Protein AF-A0A3P3F4E3-F1 (afdb_monomer_lite)

pLDDT: mean 91.58, std 9.74, range [45.47, 97.31]

Structure (mmCIF, N/CA/C/O backbone):
data_AF-A0A3P3F4E3-F1
#
_entry.id   AF-A0A3P3F4E3-F1
#
loop_
_atom_site.group_PDB
_atom_site.id
_atom_site.type_symbol
_atom_site.label_atom_id
_atom_site.label_alt_id
_atom_site.label_comp_id
_atom_site.label_asym_id
_atom_site.label_entity_id
_atom_site.label_seq_id
_atom_site.pdbx_PDB_ins_code
_atom_site.Cartn_x
_atom_site.Cartn_y
_atom_site.Cartn_z
_atom_site.occupancy
_atom_site.B_iso_or_equiv
_atom_site.auth_seq_id
_atom_site.auth_comp_id
_atom_site.auth_asym_id
_atom_site.auth_atom_id
_atom_site.pdbx_PDB_model_num
ATOM 1 N N . MET A 1 1 ? 16.287 -11.433 -3.042 1.00 45.47 1 MET A N 1
ATOM 2 C CA . MET A 1 1 ? 16.722 -10.905 -1.732 1.00 45.47 1 MET A CA 1
ATOM 3 C C . MET A 1 1 ? 15.588 -10.034 -1.213 1.00 45.47 1 MET A C 1
ATOM 5 O O . MET A 1 1 ? 15.209 -9.109 -1.918 1.00 45.47 1 MET A O 1
ATOM 9 N N . VAL A 1 2 ? 14.965 -10.382 -0.085 1.00 59.28 2 VAL A N 1
ATOM 10 C CA . VAL A 1 2 ? 13.859 -9.591 0.484 1.00 59.28 2 VAL A CA 1
ATOM 11 C C . VAL A 1 2 ? 14.474 -8.554 1.416 1.00 59.28 2 VAL A C 1
ATOM 13 O O . VAL A 1 2 ? 15.044 -8.914 2.441 1.00 59.28 2 VAL A O 1
ATOM 16 N N . GLN A 1 3 ? 14.415 -7.279 1.038 1.00 73.31 3 GLN A N 1
ATOM 17 C CA . GLN A 1 3 ? 14.866 -6.183 1.890 1.00 73.31 3 GLN A CA 1
ATOM 18 C C . GLN A 1 3 ? 13.686 -5.731 2.751 1.00 73.31 3 GLN A C 1
ATOM 20 O O . GLN A 1 3 ? 12.812 -5.004 2.287 1.00 73.31 3 GLN A O 1
ATOM 25 N N . ILE A 1 4 ? 13.645 -6.200 3.997 1.00 77.69 4 ILE A N 1
ATOM 26 C CA . ILE A 1 4 ? 12.659 -5.738 4.977 1.00 77.69 4 ILE A CA 1
ATOM 27 C C . ILE A 1 4 ? 13.155 -4.402 5.528 1.00 77.69 4 ILE A C 1
ATOM 29 O O . ILE A 1 4 ? 14.204 -4.338 6.170 1.00 77.69 4 ILE A O 1
ATOM 33 N N . VAL A 1 5 ? 12.417 -3.332 5.249 1.00 82.06 5 VAL A N 1
ATOM 34 C CA . VAL A 1 5 ? 12.708 -2.004 5.795 1.00 82.06 5 VAL A CA 1
ATOM 35 C C . VAL A 1 5 ? 12.189 -1.953 7.231 1.00 82.06 5 VAL A C 1
ATOM 37 O O . VAL A 1 5 ? 11.006 -2.184 7.467 1.00 82.06 5 VAL A O 1
ATOM 40 N N . ARG A 1 6 ? 13.075 -1.666 8.191 1.00 91.25 6 ARG A N 1
ATOM 41 C CA . ARG A 1 6 ? 12.679 -1.309 9.560 1.00 91.25 6 ARG A CA 1
ATOM 42 C C . ARG A 1 6 ? 12.411 0.185 9.625 1.00 91.25 6 ARG A C 1
ATOM 44 O O . ARG A 1 6 ? 13.221 0.962 9.126 1.00 91.25 6 ARG A O 1
ATOM 51 N N . LEU A 1 7 ? 11.298 0.547 10.246 1.00 93.81 7 LEU A N 1
ATOM 52 C CA . LEU A 1 7 ? 10.900 1.927 10.464 1.00 93.81 7 LEU A CA 1
ATOM 53 C C . LEU A 1 7 ? 11.152 2.302 11.926 1.00 93.81 7 LEU A C 1
ATOM 55 O O . LEU A 1 7 ? 11.005 1.468 12.817 1.00 93.81 7 LEU A O 1
ATOM 59 N N . ASP A 1 8 ? 11.561 3.543 12.165 1.00 95.50 8 ASP A N 1
ATOM 60 C CA . ASP A 1 8 ? 11.496 4.131 13.502 1.00 95.50 8 ASP A CA 1
ATOM 61 C C . ASP A 1 8 ? 10.062 4.585 13.831 1.00 95.50 8 ASP A C 1
ATOM 63 O O . ASP A 1 8 ? 9.205 4.689 12.952 1.00 95.50 8 ASP A O 1
ATOM 67 N N . SER A 1 9 ? 9.787 4.904 15.096 1.00 95.81 9 SER A N 1
ATOM 68 C CA . SER A 1 9 ? 8.436 5.267 15.547 1.00 95.81 9 SER A CA 1
ATOM 69 C C . SER A 1 9 ? 7.846 6.485 14.823 1.00 95.81 9 SER A C 1
ATOM 71 O O . SER A 1 9 ? 6.628 6.596 14.679 1.00 95.81 9 SER A O 1
ATOM 73 N N . ARG A 1 10 ? 8.683 7.416 14.346 1.00 96.69 10 ARG A N 1
ATOM 74 C CA . ARG A 1 10 ? 8.219 8.597 13.605 1.00 96.69 10 ARG A CA 1
ATOM 75 C C . ARG A 1 10 ? 7.824 8.223 12.181 1.00 96.69 10 ARG A C 1
ATOM 77 O O . ARG A 1 10 ? 6.825 8.727 11.660 1.00 96.69 10 ARG A O 1
ATOM 84 N N . GLN A 1 11 ? 8.606 7.352 11.556 1.00 97.06 11 GLN A N 1
ATOM 85 C CA . 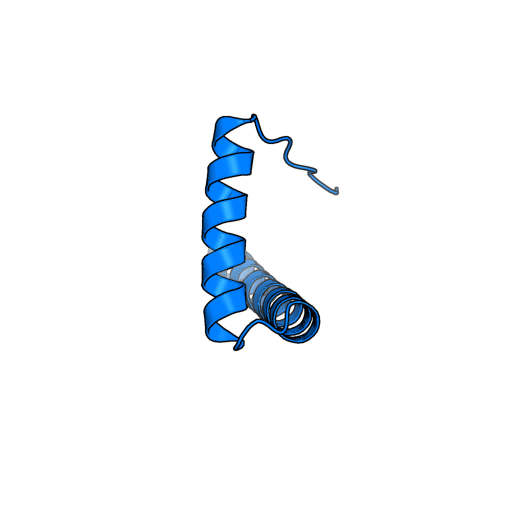GLN A 1 11 ? 8.315 6.790 10.245 1.00 97.06 11 GLN A CA 1
ATOM 86 C C . GLN A 1 11 ? 7.063 5.908 10.286 1.00 97.06 11 GLN A C 1
ATOM 88 O O . GLN A 1 11 ? 6.216 6.038 9.406 1.00 97.06 11 GLN A O 1
ATOM 93 N N . GLU A 1 12 ? 6.895 5.093 11.329 1.00 95.88 12 GLU A N 1
ATOM 94 C CA . GLU A 1 12 ? 5.682 4.297 11.549 1.00 95.88 12 GLU A CA 1
ATOM 95 C C . GLU A 1 12 ? 4.443 5.184 11.690 1.00 95.88 12 GLU A C 1
ATOM 97 O O . GLU A 1 12 ? 3.465 4.974 10.979 1.00 95.88 12 GLU A O 1
ATOM 102 N N . ALA A 1 13 ? 4.495 6.233 12.519 1.00 96.94 13 ALA A N 1
ATOM 103 C CA . ALA A 1 13 ? 3.377 7.167 12.670 1.00 96.94 13 ALA A CA 1
ATOM 104 C C . ALA A 1 13 ? 3.029 7.891 11.356 1.00 96.94 13 ALA A C 1
ATOM 106 O O . ALA A 1 13 ? 1.858 8.111 11.042 1.00 96.94 13 ALA A O 1
ATOM 107 N N . SER A 1 14 ? 4.043 8.234 10.559 1.00 96.25 14 SER A N 1
ATOM 108 C CA . SER A 1 14 ? 3.837 8.863 9.250 1.00 96.25 14 SER A CA 1
ATOM 109 C C . SER A 1 14 ? 3.190 7.894 8.257 1.00 96.25 14 SER A C 1
ATOM 111 O O . SER A 1 14 ? 2.265 8.276 7.540 1.00 96.25 14 SER A O 1
ATOM 113 N N . LEU A 1 15 ? 3.639 6.634 8.235 1.00 94.00 15 LEU A N 1
ATOM 114 C CA . LEU A 1 15 ? 3.054 5.584 7.401 1.00 94.00 15 LEU A CA 1
ATOM 115 C C . LEU A 1 15 ? 1.606 5.289 7.812 1.00 94.00 15 LEU A C 1
ATOM 117 O O . LEU A 1 15 ? 0.740 5.179 6.947 1.00 94.00 15 LEU A O 1
ATOM 121 N N . GLN A 1 16 ? 1.338 5.234 9.117 1.00 94.75 16 GLN A N 1
ATOM 122 C CA . GLN A 1 16 ? 0.005 5.030 9.676 1.00 94.75 16 GLN A CA 1
ATOM 123 C C . GLN A 1 16 ? -0.968 6.129 9.223 1.00 94.75 16 GLN A C 1
ATOM 125 O O . GLN A 1 16 ? -2.044 5.822 8.715 1.00 94.75 16 GLN A O 1
ATOM 130 N N . ALA A 1 17 ? -0.568 7.402 9.301 1.00 97.31 17 ALA A N 1
ATOM 131 C CA . ALA A 1 17 ? -1.408 8.518 8.862 1.00 97.31 17 ALA A CA 1
ATOM 132 C C . ALA A 1 17 ? -1.734 8.469 7.356 1.00 97.31 17 ALA A C 1
ATOM 134 O O . ALA A 1 17 ? -2.818 8.873 6.931 1.00 97.31 17 ALA A O 1
ATOM 135 N N . ILE A 1 18 ? -0.804 7.979 6.530 1.00 95.25 18 ILE A N 1
ATOM 136 C CA . ILE A 1 18 ? -1.042 7.773 5.095 1.00 95.25 18 ILE A CA 1
ATOM 137 C C . ILE A 1 18 ? -2.006 6.602 4.879 1.00 95.25 18 ILE A C 1
ATOM 139 O O . ILE A 1 18 ? -2.947 6.730 4.096 1.00 95.25 18 ILE A O 1
ATOM 143 N N . ALA A 1 19 ? -1.810 5.489 5.590 1.00 94.12 19 ALA A N 1
ATOM 144 C CA . ALA A 1 19 ? -2.676 4.319 5.499 1.00 94.12 19 ALA A CA 1
ATOM 145 C C . ALA A 1 19 ? -4.126 4.652 5.884 1.00 94.12 19 ALA A C 1
ATOM 147 O O . ALA A 1 19 ? -5.053 4.269 5.175 1.00 94.12 19 ALA A O 1
ATOM 148 N N . GLU A 1 20 ? -4.332 5.425 6.950 1.00 96.19 20 GLU A N 1
ATOM 149 C CA . GLU A 1 20 ? -5.659 5.872 7.388 1.00 96.19 20 GLU A CA 1
ATOM 150 C C . GLU A 1 20 ? -6.366 6.729 6.333 1.00 96.19 20 GLU A C 1
ATOM 152 O O . GLU A 1 20 ? -7.545 6.513 6.048 1.00 96.19 20 GLU A O 1
ATOM 157 N N . ARG A 1 21 ? -5.645 7.663 5.701 1.00 95.81 21 ARG A N 1
ATOM 158 C CA . ARG A 1 21 ? -6.192 8.479 4.604 1.00 95.81 21 ARG A CA 1
ATOM 159 C C . ARG A 1 21 ? -6.590 7.622 3.411 1.00 95.81 21 ARG A C 1
ATOM 161 O O . ARG A 1 21 ? -7.681 7.794 2.881 1.00 95.81 21 ARG A O 1
ATOM 168 N N . PHE A 1 22 ? -5.740 6.673 3.033 1.00 94.38 22 PHE A N 1
ATOM 169 C CA . PHE A 1 22 ? -6.022 5.764 1.929 1.00 94.38 22 PHE A CA 1
ATOM 170 C C . PHE A 1 22 ? -7.253 4.891 2.220 1.00 94.38 22 PHE A C 1
ATOM 172 O O . PHE A 1 22 ? -8.157 4.779 1.400 1.00 94.38 22 PHE A O 1
ATOM 179 N N . ILE A 1 23 ? -7.372 4.348 3.433 1.00 96.81 23 ILE A N 1
ATOM 180 C CA . ILE A 1 23 ? -8.562 3.591 3.855 1.00 96.81 23 ILE A CA 1
ATOM 181 C C . ILE A 1 23 ? -9.828 4.464 3.808 1.00 96.81 23 ILE A C 1
ATOM 183 O O . ILE A 1 23 ? -10.896 3.982 3.417 1.00 96.81 23 ILE A O 1
ATOM 187 N N . ALA A 1 24 ? -9.728 5.748 4.162 1.00 96.88 24 ALA A N 1
ATOM 188 C CA . ALA A 1 24 ? -10.850 6.678 4.076 1.00 96.88 24 ALA A CA 1
ATOM 189 C C . ALA A 1 24 ? -11.339 6.884 2.627 1.00 96.88 24 ALA A C 1
ATOM 191 O O . ALA A 1 24 ? -12.550 6.937 2.405 1.00 96.88 24 ALA A O 1
ATOM 192 N N . GLU A 1 25 ? -10.442 6.900 1.633 1.00 95.81 25 GLU A N 1
ATOM 193 C CA . GLU A 1 25 ? -10.809 6.928 0.202 1.00 95.81 25 GLU A CA 1
ATOM 194 C C . GLU A 1 25 ? -11.619 5.685 -0.209 1.00 95.81 25 GLU A C 1
ATOM 196 O O . GLU A 1 25 ? -12.519 5.754 -1.050 1.00 95.81 25 GLU A O 1
ATOM 201 N N . HIS A 1 26 ? -11.393 4.560 0.471 1.00 96.12 26 HIS A N 1
ATOM 202 C CA . HIS A 1 26 ? -12.159 3.323 0.314 1.00 96.12 26 HIS A CA 1
ATOM 203 C C . HIS A 1 26 ? -13.36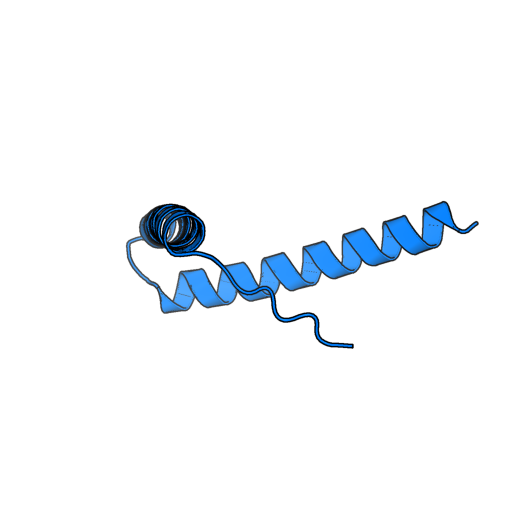2 3.215 1.263 1.00 96.12 26 HIS A C 1
ATOM 205 O O . HIS A 1 26 ? -13.860 2.115 1.508 1.00 96.12 26 HIS A O 1
ATOM 211 N N . LYS A 1 27 ? -13.876 4.345 1.769 1.00 95.06 27 LYS A N 1
ATOM 212 C CA . LYS A 1 27 ? -15.049 4.414 2.664 1.00 95.06 27 LYS A CA 1
ATOM 213 C C . LYS A 1 27 ? -14.876 3.609 3.960 1.00 95.06 27 LYS A C 1
ATOM 215 O O . LYS A 1 27 ? -15.855 3.111 4.511 1.00 95.06 27 LYS A O 1
ATOM 220 N N . GLY A 1 28 ? -13.641 3.458 4.431 1.00 92.69 28 GLY A N 1
ATOM 221 C CA . GLY A 1 28 ? -13.334 2.683 5.632 1.00 92.69 28 GLY A CA 1
ATOM 222 C C . GLY A 1 28 ? -13.155 1.179 5.401 1.00 92.69 28 GLY A C 1
ATOM 223 O O . GLY A 1 28 ? -12.850 0.464 6.353 1.00 92.69 28 GLY A O 1
ATOM 224 N N . ASP A 1 29 ? -13.306 0.672 4.172 1.00 96.19 29 ASP A N 1
ATOM 225 C CA . ASP A 1 29 ? -13.078 -0.746 3.871 1.00 96.19 29 ASP A CA 1
ATOM 226 C C . ASP A 1 29 ? -11.576 -1.040 3.735 1.00 96.19 29 ASP A C 1
ATOM 228 O O . ASP A 1 29 ? -10.983 -0.972 2.653 1.00 96.19 29 ASP A O 1
ATOM 232 N N . ALA A 1 30 ? -10.956 -1.384 4.864 1.00 94.44 30 ALA A N 1
ATOM 233 C CA . ALA A 1 30 ? -9.532 -1.690 4.939 1.00 94.44 30 ALA A CA 1
ATOM 234 C C . ALA A 1 30 ? -9.123 -2.904 4.084 1.00 94.44 30 ALA A C 1
ATOM 236 O O . ALA A 1 30 ? -8.016 -2.928 3.546 1.00 94.44 30 ALA A O 1
ATOM 237 N N . VAL A 1 31 ? -10.000 -3.903 3.917 1.00 96.88 31 VAL A N 1
ATOM 238 C CA . VAL A 1 31 ? -9.689 -5.099 3.115 1.00 96.88 31 VAL A CA 1
ATOM 239 C C . VAL A 1 31 ? -9.672 -4.747 1.634 1.00 96.88 31 VAL A C 1
ATOM 241 O O . VAL A 1 31 ? -8.788 -5.197 0.900 1.00 96.88 31 VAL A O 1
ATOM 244 N N . LYS A 1 32 ? -10.627 -3.931 1.182 1.00 96.56 32 LYS A N 1
ATOM 245 C CA . LYS A 1 32 ? -10.645 -3.417 -0.187 1.00 96.56 32 LYS A CA 1
ATOM 246 C C . LYS A 1 32 ? -9.426 -2.540 -0.469 1.00 96.56 32 LYS A C 1
ATOM 248 O O . LYS A 1 32 ? -8.750 -2.782 -1.467 1.00 96.56 32 LYS A O 1
ATOM 253 N N . ALA A 1 33 ? -9.112 -1.605 0.428 1.00 96.25 33 ALA A N 1
ATOM 254 C CA . ALA A 1 33 ? -7.932 -0.750 0.318 1.00 96.25 33 ALA A CA 1
ATOM 255 C C . ALA A 1 33 ? -6.642 -1.580 0.198 1.00 96.25 33 ALA A C 1
ATOM 257 O O . ALA A 1 33 ? -5.850 -1.399 -0.725 1.00 96.25 33 ALA A O 1
ATOM 258 N N . LEU A 1 34 ? -6.459 -2.570 1.079 1.00 95.06 34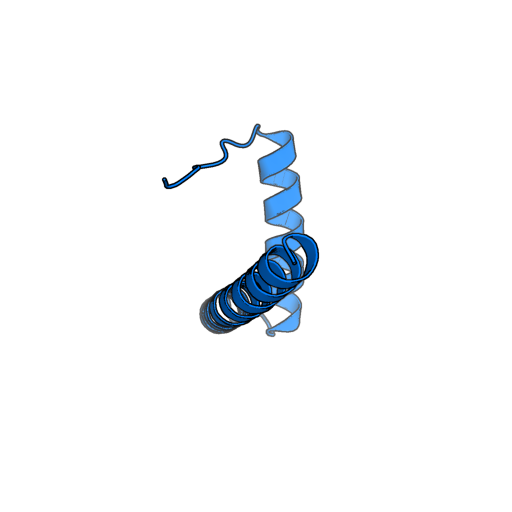 LEU A N 1
ATOM 259 C CA . LEU A 1 34 ? -5.288 -3.445 1.052 1.00 95.06 34 LEU A CA 1
ATOM 260 C C . LEU A 1 34 ? -5.152 -4.201 -0.279 1.00 95.06 34 LEU A C 1
ATOM 262 O O . LEU A 1 34 ? -4.055 -4.266 -0.835 1.00 95.06 34 LEU A O 1
ATOM 266 N N . LYS A 1 35 ? -6.250 -4.755 -0.810 1.00 96.44 35 LYS A N 1
ATOM 267 C CA . LYS A 1 35 ? -6.242 -5.458 -2.105 1.00 96.44 35 LYS A CA 1
ATOM 268 C C . LYS A 1 35 ? -5.786 -4.543 -3.237 1.00 96.44 35 LYS A C 1
ATOM 270 O O . LYS A 1 35 ? -4.956 -4.948 -4.047 1.00 96.44 35 LYS A O 1
ATOM 275 N N . GLU A 1 36 ? -6.300 -3.320 -3.274 1.00 96.00 36 GLU A N 1
ATOM 276 C CA . GLU A 1 36 ? -5.948 -2.349 -4.306 1.00 96.00 36 GLU A CA 1
ATOM 277 C C . GLU A 1 36 ? -4.481 -1.916 -4.198 1.00 96.00 36 GLU A C 1
ATOM 279 O O . GLU A 1 36 ? -3.761 -1.947 -5.194 1.00 96.00 36 GLU A O 1
ATOM 284 N N . MET A 1 37 ? -3.987 -1.648 -2.984 1.00 93.62 37 MET A N 1
ATOM 285 C CA . MET A 1 37 ? -2.574 -1.332 -2.745 1.00 93.62 37 MET A CA 1
ATOM 286 C C . MET A 1 37 ? -1.636 -2.455 -3.216 1.00 93.62 37 MET A C 1
ATOM 288 O O . MET A 1 37 ? -0.590 -2.176 -3.802 1.00 93.62 37 MET A O 1
ATOM 292 N N . ILE A 1 38 ? -1.988 -3.726 -2.985 1.00 93.56 38 ILE A N 1
ATOM 293 C CA . ILE A 1 38 ? -1.186 -4.874 -3.440 1.00 93.56 38 ILE A CA 1
ATOM 294 C C . ILE A 1 38 ? -1.108 -4.910 -4.971 1.00 93.56 38 ILE A C 1
ATOM 296 O O . ILE A 1 38 ? -0.016 -5.058 -5.522 1.00 93.56 38 ILE A O 1
ATOM 300 N N . VAL A 1 39 ? -2.242 -4.737 -5.657 1.00 95.69 39 VAL A N 1
ATOM 301 C CA . VAL A 1 39 ? -2.297 -4.724 -7.128 1.00 95.69 39 VAL A CA 1
ATOM 302 C C . VAL A 1 39 ? -1.498 -3.548 -7.694 1.00 95.69 39 VAL A C 1
ATOM 304 O O . VAL A 1 39 ? -0.669 -3.737 -8.586 1.00 95.69 39 VAL A O 1
ATOM 307 N N . LEU A 1 40 ? -1.677 -2.348 -7.134 1.00 94.12 40 LEU A N 1
ATOM 308 C CA . LEU A 1 40 ? -0.932 -1.154 -7.535 1.00 94.12 40 LEU A CA 1
ATOM 309 C C . LEU A 1 40 ? 0.576 -1.339 -7.348 1.00 94.12 40 LEU A C 1
ATOM 311 O O . LEU A 1 40 ? 1.349 -1.032 -8.257 1.00 94.12 40 LEU A O 1
ATOM 315 N N . ASN A 1 41 ? 1.004 -1.889 -6.210 1.00 91.12 41 ASN A N 1
ATOM 316 C CA . AS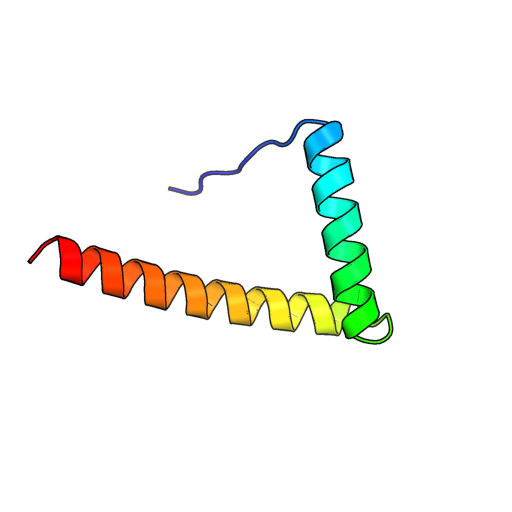N A 1 41 ? 2.413 -2.184 -5.963 1.00 91.12 41 ASN A CA 1
ATOM 317 C C . ASN A 1 41 ? 2.983 -3.179 -6.983 1.00 91.12 41 ASN A C 1
ATOM 319 O O . ASN A 1 41 ? 4.110 -2.985 -7.436 1.00 91.12 41 ASN A O 1
ATOM 323 N N . GLY A 1 42 ? 2.213 -4.194 -7.387 1.00 93.62 42 GLY A N 1
ATOM 324 C CA . GLY A 1 42 ? 2.603 -5.120 -8.455 1.00 93.62 42 GLY A CA 1
ATOM 325 C C . GLY A 1 4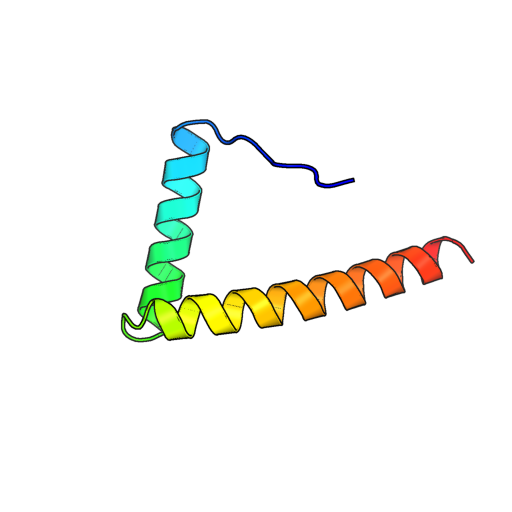2 ? 2.869 -4.397 -9.778 1.00 93.62 42 GLY A C 1
ATOM 326 O O . GLY A 1 42 ? 3.965 -4.492 -10.329 1.00 93.62 42 GLY A O 1
ATOM 327 N N . HIS A 1 43 ? 1.923 -3.578 -10.239 1.00 96.12 43 HIS A N 1
ATOM 328 C CA . HIS A 1 43 ? 2.086 -2.816 -11.483 1.00 96.12 43 HIS A CA 1
ATOM 329 C C . HIS A 1 43 ? 3.227 -1.796 -11.429 1.00 96.12 43 HIS A C 1
ATOM 331 O O . HIS A 1 43 ? 3.922 -1.568 -12.422 1.00 96.12 43 HIS A O 1
ATOM 337 N N . LEU A 1 44 ? 3.454 -1.167 -10.275 1.00 94.12 44 LEU A N 1
ATOM 338 C CA . LEU A 1 44 ? 4.590 -0.267 -10.095 1.00 94.12 44 LEU A CA 1
ATOM 339 C C . LEU A 1 44 ? 5.919 -1.022 -10.190 1.00 94.12 44 LEU A C 1
ATOM 341 O O . LEU A 1 44 ? 6.843 -0.522 -10.832 1.00 94.12 44 LEU A O 1
ATOM 345 N N . GLN A 1 45 ? 6.013 -2.228 -9.625 1.00 92.06 45 GLN A N 1
ATOM 346 C CA . GLN A 1 45 ? 7.202 -3.073 -9.767 1.00 92.06 45 GLN A CA 1
ATOM 347 C C . GLN A 1 45 ? 7.445 -3.466 -11.227 1.00 92.06 45 GLN A C 1
ATOM 349 O O . GLN A 1 45 ? 8.564 -3.305 -11.712 1.00 92.06 45 GLN A O 1
ATOM 354 N N . GLU A 1 46 ? 6.406 -3.867 -11.961 1.00 95.19 46 GLU A N 1
ATOM 355 C CA . GLU A 1 46 ? 6.507 -4.178 -13.395 1.00 95.19 46 GLU A CA 1
ATOM 356 C C . GLU A 1 46 ? 7.047 -2.986 -14.200 1.00 95.19 46 GLU A C 1
ATOM 358 O O . GLU A 1 46 ? 7.950 -3.133 -15.030 1.00 95.19 46 GLU A O 1
ATOM 363 N N . ARG A 1 47 ? 6.541 -1.777 -13.921 1.00 95.69 47 ARG A N 1
ATOM 364 C CA . ARG A 1 47 ? 6.997 -0.536 -14.568 1.00 95.69 47 ARG A CA 1
ATOM 365 C C . ARG A 1 47 ? 8.441 -0.192 -14.210 1.00 95.69 47 ARG A C 1
ATOM 367 O O . ARG A 1 47 ? 9.209 0.185 -15.097 1.00 95.69 47 ARG A O 1
ATOM 374 N N . LEU A 1 48 ? 8.823 -0.330 -12.941 1.00 95.31 48 LEU A N 1
ATOM 375 C CA . LEU A 1 48 ? 10.200 -0.114 -12.490 1.00 95.31 48 LEU A CA 1
ATOM 376 C C . LEU A 1 48 ? 11.161 -1.101 -13.156 1.00 95.31 48 LEU A C 1
ATOM 378 O O . LEU A 1 48 ? 12.239 -0.709 -13.603 1.00 95.31 48 LEU A O 1
ATOM 382 N N . ASP A 1 49 ? 10.771 -2.366 -13.279 1.00 94.00 49 ASP A N 1
ATOM 383 C CA . ASP A 1 49 ? 11.587 -3.387 -13.928 1.00 94.00 49 ASP A CA 1
ATOM 384 C C . ASP A 1 49 ? 11.719 -3.149 -15.434 1.00 94.00 49 ASP A C 1
ATOM 386 O O . ASP A 1 49 ? 12.812 -3.311 -15.985 1.00 94.00 49 ASP A O 1
ATOM 390 N N . ALA A 1 50 ? 10.655 -2.698 -16.102 1.00 94.75 50 ALA A N 1
ATOM 391 C CA . ALA A 1 50 ? 10.716 -2.281 -17.500 1.00 94.75 50 ALA A CA 1
ATOM 392 C C . ALA A 1 50 ? 11.696 -1.110 -17.703 1.00 94.75 50 ALA A C 1
ATOM 394 O O . ALA A 1 50 ? 12.553 -1.172 -18.587 1.00 94.75 50 ALA A O 1
ATOM 395 N N . GLN A 1 51 ? 11.638 -0.082 -16.849 1.00 95.62 51 GLN A N 1
ATOM 396 C CA . GLN A 1 51 ? 12.565 1.055 -16.904 1.00 95.62 51 GLN A CA 1
ATOM 397 C C . GLN A 1 51 ? 14.013 0.643 -16.622 1.00 95.62 51 GLN A C 1
ATOM 399 O O . GLN A 1 51 ? 14.920 1.056 -17.340 1.00 95.62 51 GLN A O 1
ATOM 404 N N . ARG A 1 52 ? 14.250 -0.223 -15.630 1.00 93.75 52 ARG A N 1
ATOM 405 C CA . ARG A 1 52 ? 15.589 -0.762 -15.332 1.00 93.75 52 ARG A CA 1
ATOM 406 C C . ARG A 1 52 ? 16.165 -1.565 -16.494 1.00 93.75 52 ARG A C 1
ATOM 408 O O . ARG A 1 52 ? 17.372 -1.529 -16.709 1.00 93.75 52 ARG A O 1
ATOM 415 N N . LYS A 1 53 ? 15.328 -2.305 -17.228 1.00 91.50 53 LYS A N 1
ATOM 416 C CA . LYS A 1 53 ? 15.744 -3.022 -18.444 1.00 91.50 53 LYS A CA 1
ATOM 417 C C . LYS A 1 53 ? 16.077 -2.052 -19.576 1.00 91.50 53 LYS A C 1
ATOM 419 O O . LYS A 1 53 ? 17.066 -2.271 -20.263 1.00 91.50 53 LYS A O 1
ATOM 424 N N . ALA A 1 54 ? 15.288 -0.99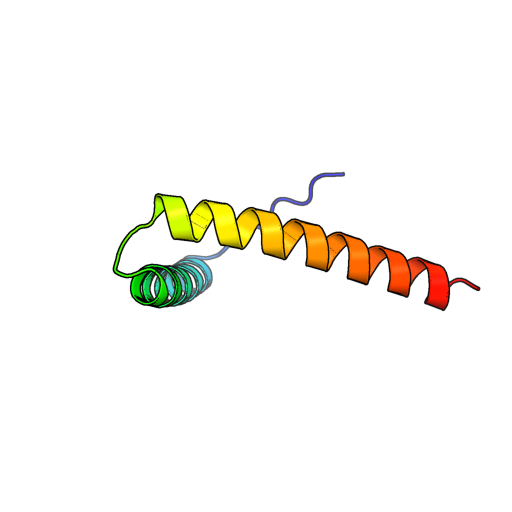0 -19.746 1.00 89.06 54 ALA A N 1
ATOM 425 C CA . ALA A 1 54 ? 15.547 0.044 -20.745 1.00 89.06 54 ALA A CA 1
ATOM 426 C C . ALA A 1 54 ? 16.847 0.814 -20.461 1.00 89.06 54 ALA A C 1
ATOM 428 O O . ALA A 1 54 ? 17.643 0.992 -21.366 1.00 89.06 54 ALA A O 1
ATOM 429 N N . ALA A 1 55 ? 17.107 1.186 -19.205 1.00 87.06 55 ALA A N 1
ATOM 430 C CA . ALA A 1 55 ? 18.308 1.924 -18.802 1.00 87.06 55 ALA A CA 1
ATOM 431 C C . ALA A 1 55 ? 19.619 1.113 -18.880 1.00 87.06 55 ALA A C 1
ATOM 433 O O . ALA A 1 55 ? 20.698 1.667 -18.692 1.00 87.06 55 ALA A O 1
ATOM 434 N N . ARG A 1 56 ? 19.534 -0.207 -19.090 1.00 80.50 56 ARG A N 1
ATOM 435 C CA . ARG A 1 56 ? 20.685 -1.114 -19.241 1.00 80.50 56 ARG A CA 1
ATOM 436 C C . ARG A 1 56 ? 21.001 -1.455 -20.702 1.00 80.50 56 ARG A C 1
ATOM 438 O O . ARG A 1 56 ? 21.943 -2.208 -20.934 1.00 80.50 56 ARG A O 1
ATOM 445 N N . ARG A 1 57 ? 20.188 -0.980 -21.645 1.00 63.66 57 ARG A N 1
ATOM 446 C CA . ARG A 1 57 ? 20.409 -1.097 -23.092 1.00 63.66 57 ARG A CA 1
ATOM 447 C C . ARG A 1 57 ? 21.015 0.193 -23.614 1.00 63.66 57 ARG A C 1
ATOM 449 O O . ARG A 1 57 ? 21.815 0.077 -24.561 1.00 63.66 57 ARG A O 1
#

Secondary structure (DSSP, 8-state):
--------HHHHHHHHHHHHHHHHHTTT-HHHHHHHHHHHHHHHHHHHHHHHHHTT-

Sequence (57 aa):
MVQIVRLDSRQEASLQAIAERFIAEHKGDAVKALKEMIVLNGHLQERLDAQRKAARR

Foldseek 3Di:
DDDDDDDDPVRVVVVVVVLVVQCVVVVVPSVVSVVVVVVVVVVVVVVVVVVVVVVVD

Organism: NCBI:txid425306

Radius of gyration: 14.93 Å; chains: 1; bounding box: 36×20×39 Å